Protein AF-A0A2E7VZE0-F1 (afdb_monomer_lite)

Radius of gyration: 22.57 Å; chains: 1; bounding box: 63×41×53 Å

Structure (mmCIF, N/CA/C/O backbone):
data_AF-A0A2E7VZE0-F1
#
_entry.id   AF-A0A2E7VZE0-F1
#
loop_
_atom_site.group_PDB
_atom_site.id
_atom_site.type_symbol
_atom_site.label_atom_id
_atom_site.label_alt_id
_atom_site.label_comp_id
_atom_site.label_asym_id
_atom_site.label_entity_id
_atom_site.label_seq_id
_atom_site.pdbx_PDB_ins_code
_atom_site.Cartn_x
_atom_site.Cartn_y
_atom_site.Cartn_z
_atom_site.occupancy
_atom_site.B_iso_or_equiv
_atom_site.auth_seq_id
_atom_site.auth_comp_id
_atom_site.auth_asym_id
_atom_site.auth_atom_id
_atom_site.pdbx_PDB_model_num
ATOM 1 N N . MET A 1 1 ? -42.993 -28.638 -31.456 1.00 37.84 1 MET A N 1
ATOM 2 C CA . MET A 1 1 ? -41.736 -28.351 -32.176 1.00 37.84 1 MET A CA 1
ATOM 3 C C . MET A 1 1 ? -41.040 -27.217 -31.461 1.00 37.84 1 MET A C 1
ATOM 5 O O . MET A 1 1 ? -41.509 -26.087 -31.481 1.00 37.84 1 MET A O 1
ATOM 9 N N . GLU A 1 2 ? -40.003 -27.585 -30.722 1.00 37.03 2 GLU A N 1
ATOM 10 C CA . GLU A 1 2 ? -39.189 -26.719 -29.882 1.00 37.03 2 GLU A CA 1
ATOM 11 C C . GLU A 1 2 ? -38.435 -25.687 -30.718 1.00 37.03 2 GLU A C 1
ATOM 13 O O . GLU A 1 2 ? -37.742 -26.037 -31.671 1.00 37.03 2 GLU A O 1
ATOM 18 N N . LYS A 1 3 ? -38.493 -24.424 -30.297 1.00 38.03 3 LYS A N 1
ATOM 19 C CA . LYS A 1 3 ? -37.369 -23.496 -30.437 1.00 38.03 3 LYS A CA 1
ATOM 20 C C . LYS A 1 3 ? -37.245 -22.709 -29.140 1.00 38.03 3 LYS A C 1
ATOM 22 O O . LYS A 1 3 ? -37.648 -21.555 -29.043 1.00 38.03 3 LYS A O 1
ATOM 27 N N . VAL A 1 4 ? -36.701 -23.375 -28.124 1.00 39.62 4 VAL A N 1
ATOM 28 C CA . VAL A 1 4 ? -36.146 -22.710 -26.945 1.00 39.62 4 VAL A CA 1
ATOM 29 C C . VAL A 1 4 ? -34.826 -22.080 -27.384 1.00 39.62 4 VAL A C 1
ATOM 31 O O . VAL A 1 4 ? -33.798 -22.746 -27.471 1.00 39.62 4 VAL A O 1
ATOM 34 N N . ILE A 1 5 ? -34.852 -20.789 -27.703 1.00 48.25 5 ILE A N 1
ATOM 35 C CA . ILE A 1 5 ? -33.629 -19.993 -27.810 1.00 48.25 5 ILE A CA 1
ATOM 36 C C . ILE A 1 5 ? -33.262 -19.587 -26.378 1.00 48.25 5 ILE A C 1
ATOM 38 O O . ILE A 1 5 ? -33.694 -18.552 -25.878 1.00 48.25 5 ILE A O 1
ATOM 42 N N . MET A 1 6 ? -32.486 -20.435 -25.694 1.00 42.06 6 MET A N 1
ATOM 43 C CA . MET A 1 6 ? -31.769 -20.065 -24.470 1.00 42.06 6 MET A CA 1
ATOM 44 C C . MET A 1 6 ? -30.735 -18.997 -24.835 1.00 42.06 6 MET A C 1
ATOM 46 O O . MET A 1 6 ? -29.605 -19.295 -25.232 1.00 42.06 6 MET A O 1
ATOM 50 N N . GLY A 1 7 ? -31.145 -17.734 -24.731 1.00 44.50 7 GLY A N 1
ATOM 51 C CA . GLY A 1 7 ? -30.240 -16.597 -24.742 1.00 44.50 7 GLY A CA 1
ATOM 52 C C . GLY A 1 7 ? -29.211 -16.783 -23.632 1.00 44.50 7 GLY A C 1
ATOM 53 O O . GLY A 1 7 ? -29.538 -16.722 -22.451 1.00 44.50 7 GLY A O 1
ATOM 54 N N . LYS A 1 8 ? -27.960 -17.042 -24.017 1.00 53.81 8 LYS A N 1
ATOM 55 C CA . LYS A 1 8 ? -26.807 -17.068 -23.117 1.00 53.81 8 LYS A CA 1
ATOM 56 C C . LYS A 1 8 ? -26.519 -15.642 -22.648 1.00 53.81 8 LYS A C 1
ATOM 58 O O . LYS A 1 8 ? -25.587 -15.003 -23.132 1.00 53.81 8 LYS A O 1
ATOM 63 N N . THR A 1 9 ? -27.302 -15.123 -21.710 1.00 51.28 9 THR A N 1
ATOM 64 C CA . THR A 1 9 ? -26.857 -13.984 -20.915 1.00 51.28 9 THR A CA 1
ATOM 65 C C . THR A 1 9 ? -25.767 -14.510 -19.991 1.00 51.28 9 THR A C 1
ATOM 67 O O . THR A 1 9 ? -26.021 -15.182 -18.995 1.00 51.28 9 THR A O 1
ATOM 70 N N . LYS A 1 10 ? -24.502 -14.251 -20.341 1.00 56.47 10 LYS A N 1
ATOM 71 C CA . LYS A 1 10 ? -23.443 -14.246 -19.331 1.00 56.47 10 LYS A CA 1
ATOM 72 C C . LYS A 1 10 ? -23.876 -13.218 -18.288 1.00 56.47 10 LYS A C 1
ATOM 74 O O . LYS A 1 10 ? -23.724 -12.019 -18.511 1.00 56.47 10 LYS A O 1
ATOM 79 N N . LEU A 1 11 ? -24.441 -13.682 -17.177 1.00 56.06 11 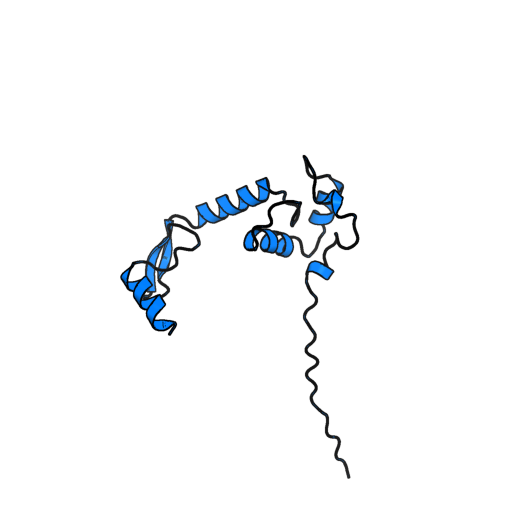LEU A N 1
ATOM 80 C CA . LEU A 1 11 ? -24.465 -12.916 -15.945 1.00 56.06 11 LEU A CA 1
ATOM 81 C C . LEU A 1 11 ? -22.990 -12.709 -15.594 1.00 56.06 11 LEU A C 1
ATOM 83 O O . LEU A 1 11 ? -22.329 -13.607 -15.079 1.00 56.06 11 LEU A O 1
ATOM 87 N N . PHE A 1 12 ? -22.431 -11.568 -15.996 1.00 62.12 12 PHE A N 1
ATOM 88 C CA . PHE A 1 12 ? -21.163 -11.102 -15.462 1.00 62.12 12 PHE A CA 1
ATOM 89 C C . PHE A 1 12 ? -21.433 -10.781 -13.999 1.00 62.12 12 PHE A C 1
ATOM 91 O O . PHE A 1 12 ? -21.807 -9.662 -13.652 1.00 62.12 12 PHE A O 1
ATOM 98 N N . GLU A 1 13 ? -21.325 -11.801 -13.156 1.00 60.59 13 GLU A N 1
ATOM 99 C CA . GLU A 1 13 ? -21.331 -11.639 -11.718 1.00 60.59 13 GLU A CA 1
ATOM 100 C C . GLU A 1 13 ? -20.139 -10.742 -11.387 1.00 60.59 13 GLU A C 1
ATOM 102 O O . GLU A 1 13 ? -18.972 -11.131 -11.472 1.00 60.59 13 GLU A O 1
ATOM 107 N N . LYS A 1 14 ? -20.436 -9.461 -11.158 1.00 68.88 14 LYS A N 1
ATOM 108 C CA . LYS A 1 14 ? -19.443 -8.465 -10.789 1.00 68.88 14 LYS A CA 1
ATOM 109 C C . LYS A 1 14 ? -18.831 -8.960 -9.489 1.00 68.88 14 LYS A C 1
ATOM 111 O O . LYS A 1 14 ? -19.527 -9.007 -8.478 1.00 68.88 14 LYS A O 1
ATOM 116 N N . THR A 1 15 ? -17.551 -9.331 -9.520 1.00 70.94 15 THR A N 1
ATOM 117 C CA . THR A 1 15 ? -16.817 -9.698 -8.306 1.00 70.94 15 THR A CA 1
ATOM 118 C C . THR A 1 15 ? -17.082 -8.621 -7.252 1.00 70.94 15 THR A C 1
ATOM 120 O O . THR A 1 15 ? -16.839 -7.443 -7.557 1.00 70.94 15 THR A O 1
ATOM 123 N N . PRO A 1 16 ? -17.612 -8.974 -6.067 1.00 75.25 16 PRO A N 1
ATOM 124 C CA . PRO A 1 16 ? -17.947 -7.996 -5.042 1.00 75.25 16 PRO A CA 1
ATOM 125 C C . PRO A 1 16 ? -16.743 -7.099 -4.759 1.00 75.25 16 PRO A C 1
ATOM 127 O O . PRO A 1 16 ? -15.612 -7.589 -4.673 1.00 75.25 16 PRO A O 1
ATOM 130 N N . ASN A 1 17 ? -16.958 -5.786 -4.641 1.00 91.38 17 ASN A N 1
ATOM 131 C CA . ASN A 1 17 ? -15.869 -4.886 -4.283 1.00 91.38 17 ASN A CA 1
ATOM 132 C C . ASN A 1 17 ? -15.371 -5.304 -2.896 1.00 91.38 17 ASN A C 1
ATOM 134 O O . ASN A 1 17 ? -16.148 -5.391 -1.953 1.00 91.38 17 ASN A O 1
ATOM 138 N N . TRP A 1 18 ? -14.079 -5.582 -2.759 1.00 95.06 18 TRP A N 1
ATOM 139 C CA . TRP A 1 18 ? -13.495 -6.031 -1.494 1.00 95.06 18 TRP A CA 1
ATOM 140 C C . TRP A 1 18 ? -13.769 -5.059 -0.336 1.00 95.06 18 TRP A C 1
ATOM 142 O O . TRP A 1 18 ? -13.878 -5.483 0.811 1.00 95.06 18 TRP A O 1
ATOM 152 N N . MET A 1 19 ? -13.928 -3.761 -0.624 1.00 95.44 19 MET A N 1
ATOM 153 C CA . MET A 1 19 ? -14.296 -2.756 0.377 1.00 95.44 19 MET A CA 1
ATOM 154 C C . MET A 1 19 ? -15.668 -3.041 1.004 1.00 95.44 19 MET A C 1
ATOM 156 O O . MET A 1 19 ? -15.897 -2.687 2.158 1.00 95.44 19 MET A O 1
ATOM 160 N N . ASP A 1 20 ? -16.561 -3.732 0.288 1.00 95.00 20 ASP A N 1
ATOM 161 C CA . ASP A 1 20 ? -17.866 -4.138 0.808 1.00 95.00 20 ASP A CA 1
ATOM 162 C C . ASP A 1 20 ? -17.773 -5.204 1.903 1.00 95.00 20 ASP A C 1
ATOM 164 O O . ASP A 1 20 ? -18.700 -5.318 2.700 1.00 95.00 20 ASP A O 1
ATOM 168 N N . GLN A 1 21 ? -16.658 -5.936 1.965 1.00 96.12 21 GLN A N 1
ATOM 169 C CA . GLN A 1 21 ? -16.372 -6.969 2.966 1.00 96.12 21 GLN A CA 1
ATOM 170 C C . GLN A 1 21 ? -15.529 -6.432 4.138 1.00 96.12 21 GLN A C 1
ATOM 172 O O . GLN A 1 21 ? -15.128 -7.188 5.022 1.00 96.12 21 GLN A O 1
ATOM 177 N N . ALA A 1 22 ? -15.214 -5.132 4.153 1.00 97.75 22 ALA A N 1
ATOM 178 C CA . ALA A 1 22 ? -14.408 -4.535 5.207 1.00 97.75 22 ALA A CA 1
ATOM 179 C C . ALA A 1 22 ? -15.173 -4.491 6.536 1.00 97.75 22 ALA A C 1
ATOM 181 O O . ALA A 1 22 ? -16.257 -3.919 6.619 1.00 97.75 22 ALA A O 1
ATOM 182 N N . ALA A 1 23 ? -14.561 -5.006 7.606 1.00 97.88 23 ALA A N 1
ATOM 183 C CA . ALA A 1 23 ? -15.150 -5.003 8.949 1.00 97.88 23 ALA A CA 1
ATOM 184 C C . ALA A 1 23 ? -15.447 -3.589 9.491 1.00 97.88 23 ALA A C 1
ATOM 186 O O . ALA A 1 23 ? -16.272 -3.433 10.384 1.00 97.88 23 ALA A O 1
ATOM 187 N N . CYS A 1 24 ? -14.783 -2.555 8.962 1.00 97.62 24 CYS A N 1
ATOM 188 C CA . CYS A 1 24 ? -15.030 -1.161 9.329 1.00 97.62 24 CYS A CA 1
ATOM 189 C C . CYS A 1 24 ? -16.202 -0.506 8.582 1.00 97.62 24 CYS A C 1
ATOM 191 O O . CYS A 1 24 ? -16.560 0.631 8.896 1.00 97.62 24 CYS A O 1
ATOM 193 N N . LYS A 1 25 ? -16.796 -1.175 7.587 1.00 96.75 25 LYS A N 1
ATOM 194 C CA . LYS A 1 25 ? -17.909 -0.625 6.810 1.00 96.75 25 LYS A CA 1
ATOM 195 C C . LYS A 1 25 ? -19.089 -0.299 7.735 1.00 96.75 25 LYS A C 1
ATOM 197 O O . LYS A 1 25 ? -19.516 -1.135 8.521 1.00 96.75 25 LYS A O 1
ATOM 202 N N . GLY A 1 26 ? -19.606 0.927 7.635 1.00 95.25 26 GLY A N 1
ATOM 203 C CA . GLY A 1 26 ? -20.701 1.424 8.479 1.00 95.25 26 GLY A CA 1
ATOM 204 C C . GLY A 1 26 ? -20.276 1.971 9.848 1.00 95.25 26 GLY A C 1
ATOM 205 O O . GLY A 1 26 ? -21.123 2.468 10.585 1.00 95.25 26 GLY A O 1
ATOM 206 N N . MET A 1 27 ? -18.987 1.926 10.200 1.00 96.56 27 MET A N 1
ATOM 207 C CA . MET A 1 27 ? -18.471 2.591 11.401 1.00 96.56 27 MET A CA 1
ATOM 208 C C . MET A 1 27 ? -18.262 4.093 11.170 1.00 96.56 27 MET A C 1
ATOM 210 O O . MET A 1 27 ? -18.110 4.538 10.034 1.00 96.56 27 MET A O 1
ATOM 214 N N . ASN A 1 28 ? -18.190 4.868 12.259 1.00 96.00 28 ASN A N 1
ATOM 215 C CA . ASN A 1 28 ? -17.856 6.292 12.196 1.00 96.00 28 ASN A CA 1
ATOM 216 C C . ASN A 1 28 ? -16.469 6.502 11.535 1.00 96.00 28 ASN A C 1
ATOM 218 O O . ASN A 1 28 ? -15.470 6.052 12.110 1.00 96.00 28 ASN A O 1
ATOM 222 N N . PRO A 1 29 ? -16.384 7.197 10.380 1.00 94.94 29 PRO A N 1
ATOM 223 C CA . PRO A 1 29 ? -15.126 7.433 9.673 1.00 94.94 29 PRO A CA 1
ATOM 224 C C . PRO A 1 29 ? -14.066 8.146 10.516 1.00 94.94 29 PRO A C 1
ATOM 226 O O . PRO A 1 29 ? -12.890 7.812 10.401 1.00 94.94 29 PRO A O 1
ATOM 229 N N . GLU A 1 30 ? -14.465 9.051 11.415 1.00 95.56 30 GLU A N 1
ATOM 230 C CA . GLU A 1 30 ? -13.547 9.844 12.251 1.00 95.56 30 GLU A CA 1
ATOM 231 C C . GLU A 1 30 ? -12.626 8.973 13.118 1.00 95.56 30 GLU A C 1
ATOM 233 O O . GLU A 1 30 ? -11.484 9.339 13.394 1.00 95.56 30 GLU A O 1
ATOM 238 N N . LEU A 1 31 ? -13.070 7.766 13.494 1.00 95.25 31 LEU A N 1
ATOM 239 C CA . LEU A 1 31 ? -12.242 6.817 14.248 1.00 95.25 31 LEU A CA 1
ATOM 240 C C . LEU A 1 31 ? -10.976 6.412 13.481 1.00 95.25 31 LEU A C 1
ATOM 242 O O . LEU A 1 31 ? -9.958 6.094 14.094 1.00 95.25 31 LEU A O 1
ATOM 246 N N . PHE A 1 32 ? -11.033 6.424 12.149 1.00 96.88 32 PHE A N 1
ATOM 247 C CA . PHE A 1 32 ? -9.946 6.005 11.270 1.00 96.88 32 PHE A CA 1
ATOM 248 C C . PHE A 1 32 ? -9.021 7.158 10.871 1.00 96.88 32 PHE A C 1
ATOM 250 O O . PHE A 1 32 ? -8.039 6.893 10.186 1.00 96.88 32 PHE A O 1
ATOM 257 N N . PHE A 1 33 ? -9.256 8.388 11.343 1.00 96.25 33 PHE A N 1
ATOM 258 C CA . PHE A 1 33 ? -8.387 9.556 11.132 1.00 96.25 33 PHE A CA 1
ATOM 259 C C . PHE A 1 33 ? -7.883 10.137 12.469 1.00 96.25 33 PHE A C 1
ATOM 261 O O . PHE A 1 33 ? -8.173 11.283 12.816 1.00 96.25 33 PHE A O 1
ATOM 268 N N . PRO A 1 34 ? -7.129 9.359 13.273 1.00 93.31 34 PRO A N 1
ATOM 269 C CA . PRO A 1 34 ? -6.674 9.820 14.576 1.00 93.31 34 PRO A CA 1
ATOM 270 C C . PRO A 1 34 ? -5.602 10.910 14.449 1.00 93.31 34 PRO A C 1
ATOM 272 O O . PRO A 1 34 ? -4.659 10.787 13.672 1.00 93.31 34 PRO A O 1
ATOM 275 N N . LYS A 1 35 ? -5.675 11.930 15.312 1.00 91.25 35 LYS A N 1
ATOM 276 C CA . LYS A 1 35 ? -4.630 12.968 15.449 1.00 91.25 35 LYS A CA 1
ATOM 277 C C . LYS A 1 35 ? -3.372 12.489 16.191 1.00 91.25 35 LYS A C 1
ATOM 279 O O . LYS A 1 35 ? -2.407 13.235 16.313 1.00 91.25 35 LYS A O 1
ATOM 284 N N . GLY A 1 36 ? -3.392 11.268 16.720 1.00 89.94 36 GLY A N 1
ATOM 285 C CA . GLY A 1 36 ? -2.318 10.690 17.521 1.00 89.94 36 GLY A CA 1
ATOM 286 C C . GLY A 1 36 ? -2.267 9.174 17.368 1.00 89.94 36 GLY A C 1
ATOM 287 O O . GLY A 1 36 ? -2.390 8.641 16.266 1.00 89.94 36 GLY A O 1
ATOM 288 N N . ALA A 1 37 ? -2.084 8.461 18.478 1.00 93.25 37 ALA A N 1
ATOM 289 C CA . ALA A 1 37 ? -2.041 7.005 18.452 1.00 93.25 37 ALA A CA 1
ATOM 290 C C . ALA A 1 37 ? -3.362 6.401 17.942 1.00 93.25 37 ALA A C 1
ATOM 292 O O . ALA A 1 37 ? -4.452 6.896 18.231 1.00 93.25 37 ALA A O 1
ATOM 293 N N . ILE A 1 38 ? -3.253 5.289 17.210 1.00 96.12 38 ILE A N 1
ATOM 294 C CA . ILE A 1 38 ? -4.410 4.543 16.707 1.00 96.12 38 ILE A CA 1
ATOM 295 C C . ILE A 1 38 ? -5.209 3.988 17.902 1.00 96.12 38 ILE A C 1
ATOM 297 O O . ILE A 1 38 ? -4.624 3.242 18.700 1.00 96.12 38 ILE A O 1
ATOM 301 N N . PRO A 1 39 ? -6.520 4.282 18.015 1.00 95.56 39 PRO A N 1
ATOM 302 C CA . PRO A 1 39 ? -7.367 3.748 19.078 1.00 95.56 39 PRO A CA 1
ATOM 303 C C . PRO A 1 39 ? -7.390 2.215 19.078 1.00 95.56 39 PRO A C 1
ATOM 305 O O . 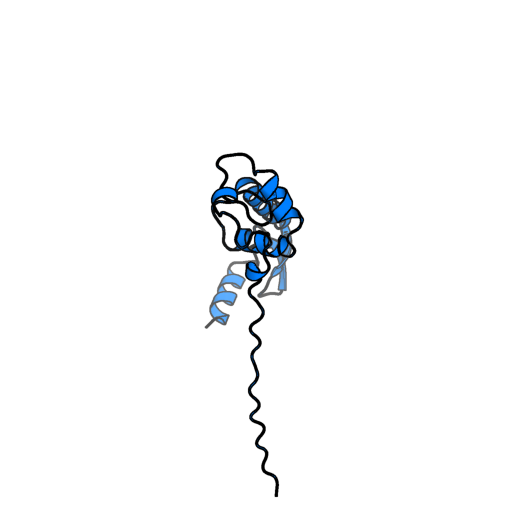PRO A 1 39 ? -7.410 1.589 18.016 1.00 95.56 39 PRO A O 1
ATOM 308 N N . ASN A 1 40 ? -7.460 1.593 20.259 1.00 96.00 40 ASN A N 1
ATOM 309 C CA . ASN A 1 40 ? -7.502 0.127 20.375 1.00 96.00 40 ASN A CA 1
ATOM 310 C C . ASN A 1 40 ? -8.668 -0.484 19.591 1.00 96.00 40 ASN A C 1
ATOM 312 O O . ASN A 1 40 ? -8.476 -1.474 18.889 1.00 96.00 40 ASN A O 1
ATOM 316 N N . LYS A 1 41 ? -9.829 0.184 19.585 1.00 96.25 41 LYS A N 1
ATOM 317 C CA . LYS A 1 41 ? -10.994 -0.252 18.810 1.00 96.25 41 LYS A CA 1
ATOM 318 C C . LYS A 1 41 ? -10.699 -0.397 17.313 1.00 96.25 41 LYS A C 1
ATOM 320 O O . LYS A 1 41 ? -11.165 -1.339 16.683 1.00 96.25 41 LYS A O 1
ATOM 325 N N . VAL A 1 42 ? -9.903 0.509 16.744 1.00 97.62 42 VAL A N 1
ATOM 326 C CA . VAL A 1 42 ? -9.498 0.441 15.331 1.00 97.62 42 VAL A CA 1
ATOM 327 C C . VAL A 1 42 ? -8.529 -0.716 15.106 1.00 97.62 42 VAL A C 1
ATOM 329 O O . VAL A 1 42 ? -8.669 -1.446 14.128 1.00 97.62 42 VAL A O 1
ATOM 332 N N . LYS A 1 43 ? -7.572 -0.925 16.021 1.00 96.44 43 LYS A N 1
ATOM 333 C CA . LYS A 1 43 ? -6.630 -2.052 15.938 1.00 96.44 43 LYS A CA 1
ATOM 334 C C . LYS A 1 43 ? -7.353 -3.396 15.966 1.00 96.44 43 LYS A C 1
ATOM 336 O O . LYS A 1 43 ? -7.020 -4.259 15.162 1.00 96.44 43 LYS A O 1
ATOM 341 N N . GLU A 1 44 ? -8.344 -3.554 16.840 1.00 97.50 44 GLU A N 1
ATOM 342 C CA . GLU A 1 44 ? -9.181 -4.757 16.931 1.00 97.50 44 GLU A CA 1
ATOM 343 C C . GLU A 1 44 ? -9.942 -5.008 15.627 1.00 97.50 44 GLU A C 1
ATOM 345 O O . GLU A 1 44 ? -9.823 -6.085 15.047 1.00 97.50 44 GLU A O 1
ATOM 350 N N . VAL A 1 45 ? -10.655 -3.992 15.122 1.00 98.12 45 VAL A N 1
ATOM 351 C CA . VAL A 1 45 ? -11.420 -4.084 13.867 1.00 98.12 45 VAL A CA 1
ATOM 352 C C . VAL A 1 45 ? -10.512 -4.436 12.695 1.00 98.12 45 VAL A C 1
ATOM 354 O O . VAL A 1 45 ? -10.814 -5.338 11.918 1.00 98.12 45 VAL A O 1
ATOM 357 N N . CYS A 1 46 ? -9.374 -3.756 12.553 1.00 98.00 46 CYS A N 1
ATOM 358 C CA . CYS A 1 46 ? -8.425 -4.071 11.492 1.00 98.00 46 CYS A CA 1
ATOM 359 C C . CYS A 1 46 ? -7.747 -5.432 11.697 1.00 98.00 46 CYS A C 1
ATOM 361 O O . CYS A 1 46 ? -7.353 -6.052 10.714 1.00 98.00 46 CYS A O 1
ATOM 363 N N . GLY A 1 47 ? -7.587 -5.886 12.940 1.00 97.31 47 GLY A N 1
ATOM 364 C CA . GLY A 1 47 ? -6.968 -7.160 13.296 1.00 97.31 47 GLY A CA 1
ATOM 365 C C . GLY A 1 47 ? -7.791 -8.374 12.872 1.00 97.31 47 GLY A C 1
ATOM 366 O O . GLY A 1 47 ? -7.207 -9.354 12.422 1.00 97.31 47 GLY A O 1
ATOM 367 N N . SER A 1 48 ? -9.121 -8.286 12.951 1.00 96.81 48 SER A N 1
ATOM 368 C CA . SER A 1 48 ? -10.050 -9.349 12.538 1.00 96.81 48 SER A CA 1
ATOM 369 C C . SER A 1 48 ? -10.579 -9.202 11.105 1.00 96.81 48 SER A C 1
ATOM 371 O O . SER A 1 48 ? -11.274 -10.085 10.607 1.00 96.81 48 SER A O 1
ATOM 373 N N . CYS A 1 49 ? -10.261 -8.101 10.418 1.00 98.31 49 CYS A N 1
ATOM 374 C CA . CYS A 1 49 ? -10.778 -7.811 9.083 1.00 98.31 49 CYS A CA 1
ATOM 375 C C . CYS A 1 49 ? -10.184 -8.745 8.011 1.00 98.31 49 CYS A C 1
ATOM 377 O O . CYS A 1 49 ? -8.978 -8.723 7.754 1.00 98.31 49 CYS A O 1
ATOM 379 N N . CYS A 1 50 ? -11.038 -9.497 7.308 1.00 97.62 50 CYS A N 1
ATOM 380 C CA . CYS A 1 50 ? -10.628 -10.436 6.254 1.00 97.62 50 CYS A CA 1
ATOM 381 C C . CYS A 1 50 ? -9.913 -9.762 5.069 1.00 97.62 50 CYS A C 1
ATOM 383 O O . CYS A 1 50 ? -9.071 -10.375 4.417 1.00 97.62 50 CYS A O 1
ATOM 385 N N . VAL A 1 51 ? -10.184 -8.477 4.821 1.00 98.12 51 VAL A N 1
ATOM 386 C CA . VAL A 1 51 ? -9.575 -7.701 3.730 1.00 98.12 51 VAL A CA 1
ATOM 387 C C . VAL A 1 51 ? -8.400 -6.824 4.181 1.00 98.12 51 VAL A C 1
ATOM 389 O O . VAL A 1 51 ? -7.956 -5.957 3.427 1.00 98.12 51 VAL A O 1
ATOM 392 N N . LYS A 1 52 ? -7.849 -7.035 5.389 1.00 97.94 52 LYS A N 1
ATOM 393 C CA . LYS A 1 52 ? -6.741 -6.232 5.951 1.00 97.94 52 LYS A CA 1
ATOM 394 C C . LYS A 1 52 ? -5.565 -6.080 4.983 1.00 97.94 52 LYS A C 1
ATOM 396 O O . LYS A 1 52 ? -5.112 -4.962 4.734 1.00 97.94 52 LYS A O 1
ATOM 401 N N . SER A 1 53 ? -5.093 -7.188 4.412 1.00 97.44 53 SER A N 1
ATOM 402 C CA . SER A 1 53 ? -3.950 -7.196 3.491 1.00 97.44 53 SER A CA 1
ATOM 403 C C . SER A 1 53 ? -4.240 -6.423 2.206 1.00 97.44 53 SER A C 1
ATOM 405 O O . SER A 1 53 ? -3.405 -5.644 1.750 1.00 97.44 53 SER A O 1
ATOM 407 N N . GLN A 1 54 ? -5.440 -6.590 1.643 1.00 97.94 54 GLN A N 1
ATOM 408 C CA . GLN A 1 54 ? -5.858 -5.880 0.436 1.00 97.94 54 GLN A CA 1
ATOM 409 C C . GLN A 1 54 ? -6.024 -4.377 0.695 1.00 97.94 54 GLN A C 1
ATOM 411 O O . GLN A 1 54 ? -5.586 -3.567 -0.120 1.00 97.94 54 GLN A O 1
ATOM 416 N N . CYS A 1 55 ? -6.567 -4.007 1.859 1.00 98.25 55 CYS A N 1
ATOM 417 C CA . CYS A 1 55 ? -6.692 -2.627 2.323 1.00 98.25 55 CYS A CA 1
ATOM 418 C C . CYS A 1 55 ? -5.326 -1.946 2.480 1.00 98.25 55 CYS A C 1
ATOM 420 O O . CYS A 1 55 ? -5.110 -0.849 1.955 1.00 98.25 55 CYS A O 1
ATOM 422 N N . LEU A 1 56 ? -4.370 -2.614 3.136 1.00 98.00 56 LEU A N 1
ATOM 423 C CA . LEU A 1 56 ? -3.008 -2.103 3.258 1.00 98.00 56 LEU A CA 1
ATOM 424 C C . LEU A 1 56 ? -2.367 -1.940 1.876 1.00 98.00 56 LEU A C 1
ATOM 426 O O . LEU A 1 56 ? -1.836 -0.875 1.571 1.00 98.00 56 LEU A O 1
ATOM 430 N N . GLU A 1 57 ? -2.455 -2.949 1.012 1.00 97.12 57 GLU A N 1
ATOM 431 C CA . GLU A 1 57 ? -1.852 -2.887 -0.319 1.00 97.12 57 GLU A CA 1
ATOM 432 C C . GLU A 1 57 ? -2.460 -1.778 -1.189 1.00 97.12 57 GLU A C 1
ATOM 434 O O . GLU A 1 57 ? -1.725 -1.080 -1.888 1.00 97.12 57 GLU A O 1
ATOM 439 N N . HIS A 1 58 ? -3.775 -1.562 -1.103 1.00 96.69 58 HIS A N 1
ATOM 440 C CA . HIS A 1 58 ? -4.455 -0.441 -1.747 1.00 96.69 58 HIS A CA 1
ATOM 441 C C . HIS A 1 58 ? -3.843 0.895 -1.312 1.00 96.69 58 HIS A C 1
ATOM 443 O O . HIS A 1 58 ? -3.404 1.678 -2.153 1.00 96.69 58 HIS A O 1
ATOM 449 N N . SER A 1 59 ? -3.713 1.115 -0.000 1.00 97.69 59 SER A N 1
ATOM 450 C CA . SER A 1 59 ? -3.145 2.357 0.535 1.00 97.69 59 SER A CA 1
ATOM 451 C C . SER A 1 59 ? -1.685 2.586 0.124 1.00 97.69 59 SER A C 1
ATOM 453 O O . SER A 1 59 ? -1.256 3.715 -0.135 1.00 97.69 59 SER A O 1
ATOM 455 N N . LEU A 1 60 ? -0.904 1.506 0.018 1.00 95.62 60 LEU A N 1
ATOM 456 C CA . LEU A 1 60 ? 0.484 1.575 -0.415 1.00 95.62 60 LEU A CA 1
ATOM 457 C C . LEU A 1 60 ? 0.576 1.938 -1.900 1.00 95.62 60 LEU A C 1
ATOM 459 O O . LEU A 1 60 ? 1.365 2.822 -2.236 1.00 95.62 60 LEU A O 1
ATOM 463 N N . LYS A 1 61 ? -0.241 1.311 -2.756 1.00 94.25 61 LYS A N 1
ATOM 464 C CA . LYS A 1 61 ? -0.271 1.553 -4.207 1.00 94.25 61 LYS A CA 1
ATOM 465 C C . LYS A 1 61 ? -0.782 2.946 -4.565 1.00 94.25 61 LYS A C 1
ATOM 467 O O . LYS A 1 61 ? -0.165 3.612 -5.389 1.00 94.25 61 LYS A O 1
ATOM 472 N N . ASN A 1 62 ? -1.857 3.392 -3.918 1.00 95.00 62 ASN A N 1
ATOM 473 C CA . ASN A 1 62 ? -2.517 4.663 -4.228 1.00 95.00 62 ASN A CA 1
ATOM 474 C C . ASN A 1 62 ? -1.934 5.861 -3.471 1.00 95.00 62 ASN A C 1
ATOM 476 O O . ASN A 1 62 ? -2.360 6.987 -3.683 1.00 95.00 62 ASN A O 1
ATOM 480 N N . ASN A 1 63 ? -0.922 5.639 -2.625 1.00 92.50 63 ASN A N 1
ATOM 481 C CA . ASN A 1 63 ? -0.309 6.686 -1.805 1.00 92.50 63 ASN A CA 1
ATOM 482 C C . ASN A 1 63 ? -1.312 7.417 -0.899 1.00 92.50 63 ASN A C 1
ATOM 484 O O . ASN A 1 63 ? -1.193 8.624 -0.709 1.00 92.50 63 ASN A O 1
ATOM 488 N N . GLU A 1 64 ? -2.238 6.670 -0.291 1.00 95.69 64 GLU A N 1
ATOM 489 C CA . GLU A 1 64 ? -3.225 7.227 0.640 1.0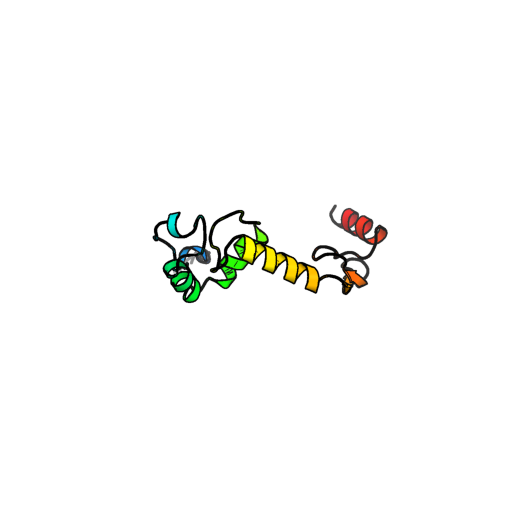0 95.69 64 GLU A CA 1
ATOM 490 C C . GLU A 1 64 ? -2.537 8.020 1.755 1.00 95.69 64 GLU A C 1
ATOM 492 O O . GLU A 1 64 ? -1.696 7.493 2.504 1.00 95.69 64 GLU A O 1
ATOM 497 N N . ILE A 1 65 ? -2.881 9.308 1.822 1.00 91.06 65 ILE A N 1
ATOM 498 C CA . ILE A 1 65 ? -2.099 10.332 2.524 1.00 91.06 65 ILE A CA 1
ATOM 499 C C . ILE A 1 65 ? -2.290 10.245 4.037 1.00 91.06 65 ILE A C 1
ATOM 501 O O . ILE A 1 65 ? -1.331 10.468 4.783 1.00 91.06 65 ILE A O 1
ATOM 505 N N . ASP A 1 66 ? -3.500 9.917 4.481 1.00 92.38 66 ASP A N 1
ATOM 506 C CA . ASP A 1 66 ? -3.886 9.953 5.887 1.00 92.38 66 ASP A CA 1
ATOM 507 C C . ASP A 1 66 ? -4.719 8.730 6.295 1.00 92.38 66 ASP A C 1
ATOM 509 O O . ASP A 1 66 ? -4.918 7.798 5.509 1.00 92.38 66 ASP A O 1
ATOM 513 N N . GLY A 1 67 ? -5.130 8.705 7.557 1.00 95.69 67 GLY A N 1
ATOM 514 C CA . GLY A 1 67 ? -5.982 7.690 8.145 1.00 95.69 67 GLY A CA 1
ATOM 515 C C . GLY A 1 67 ? -5.296 6.345 8.378 1.00 95.69 67 GLY A C 1
ATOM 516 O O . GLY A 1 67 ? -4.109 6.145 8.089 1.00 95.69 67 GLY A O 1
ATOM 517 N N . VAL A 1 68 ? -6.057 5.402 8.925 1.00 97.94 68 VAL A N 1
ATOM 518 C CA . VAL A 1 68 ? -5.625 4.038 9.235 1.00 97.94 68 VAL A CA 1
ATOM 519 C C . VAL A 1 68 ? -6.094 3.093 8.138 1.00 97.94 68 VAL A C 1
ATOM 521 O O . VAL A 1 68 ? -7.288 2.932 7.909 1.00 97.94 68 VAL A O 1
ATOM 524 N N . TRP A 1 69 ? -5.142 2.420 7.496 1.00 98.00 69 TRP A N 1
ATOM 525 C CA . TRP A 1 69 ? -5.398 1.492 6.396 1.00 98.00 69 TRP A CA 1
ATOM 526 C C . TRP A 1 69 ? -4.762 0.144 6.703 1.00 98.00 69 TRP A C 1
ATOM 528 O O . TRP A 1 69 ? -3.571 0.071 7.002 1.00 98.00 69 TRP A O 1
ATOM 538 N N . GLY A 1 70 ? -5.555 -0.928 6.674 1.00 97.44 70 GLY A N 1
ATOM 539 C CA . GLY A 1 70 ? -5.092 -2.271 7.041 1.00 97.44 70 GLY A CA 1
ATOM 540 C C . GLY A 1 70 ? -4.504 -2.357 8.456 1.00 97.44 70 GLY A C 1
ATOM 541 O O . GLY A 1 70 ? -3.648 -3.198 8.714 1.00 97.44 70 GLY A O 1
ATOM 542 N N . GLY A 1 71 ? -4.941 -1.481 9.367 1.00 97.25 71 GLY A N 1
ATOM 543 C CA . GLY A 1 71 ? -4.414 -1.360 10.731 1.00 97.25 71 GLY A CA 1
ATOM 544 C C . GLY A 1 71 ? -3.164 -0.488 10.866 1.00 97.25 71 GLY A C 1
ATOM 545 O O . GLY A 1 71 ? -2.696 -0.285 11.981 1.00 97.25 71 GLY A O 1
A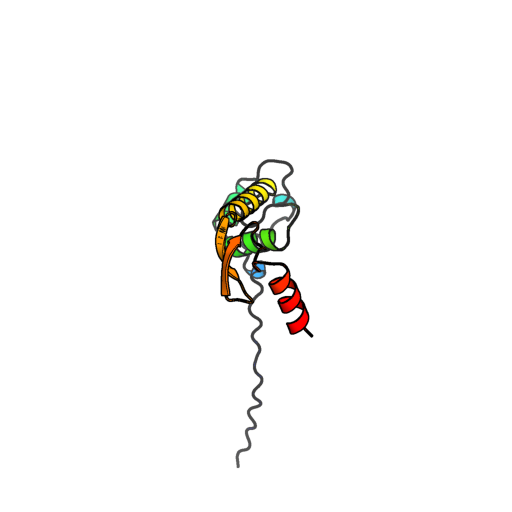TOM 546 N N . GLU A 1 72 ? -2.649 0.062 9.765 1.00 97.56 72 GLU A N 1
ATOM 547 C CA . GLU A 1 72 ? -1.425 0.858 9.746 1.00 97.56 72 GLU A CA 1
ATOM 548 C C . GLU A 1 72 ? -1.724 2.345 9.553 1.00 97.56 72 GLU A C 1
ATOM 550 O O . GLU A 1 72 ? -2.420 2.745 8.615 1.00 97.56 72 GLU A O 1
ATOM 555 N N . GLY A 1 73 ? -1.139 3.181 10.411 1.00 96.62 73 GLY A N 1
ATOM 556 C CA . GLY A 1 73 ? -1.153 4.636 10.260 1.00 96.62 73 GLY A CA 1
ATOM 557 C C . GLY A 1 73 ? -0.149 5.122 9.210 1.00 96.62 73 GLY A C 1
ATOM 558 O O . GLY A 1 73 ? 0.695 4.364 8.725 1.00 96.62 73 GLY A O 1
ATOM 559 N N . LYS A 1 74 ? -0.204 6.414 8.880 1.00 94.94 74 LYS A N 1
ATOM 560 C CA . LYS A 1 74 ? 0.630 7.053 7.846 1.00 94.94 74 LYS A CA 1
ATOM 561 C C . LYS A 1 74 ? 2.122 6.724 7.961 1.00 94.94 74 LYS A C 1
ATOM 563 O O . LYS A 1 74 ? 2.739 6.291 6.986 1.00 94.94 74 LYS A O 1
ATOM 568 N N . ASP A 1 75 ? 2.713 6.904 9.139 1.00 93.50 75 ASP A N 1
ATOM 569 C CA . ASP A 1 75 ? 4.160 6.738 9.310 1.00 93.50 75 ASP A CA 1
ATOM 570 C C . ASP A 1 75 ? 4.598 5.270 9.307 1.00 93.50 75 ASP A C 1
ATOM 572 O O . ASP A 1 75 ? 5.648 4.938 8.748 1.00 93.50 75 ASP A O 1
ATOM 576 N N . ALA A 1 76 ? 3.759 4.365 9.816 1.00 95.75 76 ALA A N 1
ATOM 577 C CA . ALA A 1 76 ? 3.992 2.931 9.694 1.00 95.75 76 ALA A CA 1
ATOM 578 C C . ALA A 1 76 ? 3.955 2.490 8.220 1.00 95.75 76 ALA A C 1
ATOM 580 O O . ALA A 1 76 ? 4.870 1.806 7.753 1.00 95.75 76 ALA A O 1
ATOM 581 N N . ARG A 1 77 ? 2.992 2.989 7.430 1.00 96.56 77 ARG A N 1
ATOM 582 C CA . ARG A 1 77 ? 2.947 2.754 5.976 1.00 96.56 77 ARG A CA 1
ATOM 583 C C . ARG A 1 77 ? 4.176 3.301 5.252 1.00 96.56 77 ARG A C 1
ATOM 585 O O . ARG A 1 77 ? 4.729 2.611 4.393 1.00 96.56 77 ARG A O 1
ATOM 592 N N . LYS A 1 78 ? 4.661 4.499 5.605 1.00 94.62 78 LYS A N 1
ATOM 593 C CA . LYS A 1 78 ? 5.929 5.036 5.068 1.00 94.62 78 LYS A CA 1
ATOM 594 C C . LYS A 1 78 ? 7.109 4.115 5.385 1.00 94.62 78 LYS A C 1
ATOM 596 O O . LYS A 1 78 ? 7.926 3.845 4.503 1.00 94.62 78 LYS A O 1
ATOM 601 N N . LYS A 1 79 ? 7.186 3.588 6.613 1.00 95.81 79 LYS A N 1
ATOM 602 C CA . LYS A 1 79 ? 8.220 2.621 7.010 1.00 95.81 79 LYS A CA 1
ATOM 603 C C . LYS A 1 79 ? 8.139 1.344 6.170 1.00 95.81 79 LYS A C 1
ATOM 605 O O . LYS A 1 79 ? 9.172 0.903 5.675 1.00 95.81 79 LYS A O 1
ATOM 610 N N . ILE A 1 80 ? 6.939 0.805 5.940 1.00 95.50 80 ILE A N 1
ATOM 611 C CA . ILE A 1 80 ? 6.720 -0.366 5.074 1.00 95.50 80 ILE A CA 1
ATOM 612 C C . ILE A 1 80 ? 7.213 -0.091 3.647 1.00 95.50 80 ILE A C 1
ATOM 614 O O . ILE A 1 80 ? 7.961 -0.901 3.100 1.00 95.50 80 ILE A O 1
ATOM 618 N N . LYS A 1 81 ? 6.866 1.063 3.053 1.00 92.75 81 LYS A N 1
ATOM 619 C CA . LYS A 1 81 ? 7.357 1.452 1.715 1.00 92.75 81 LYS A CA 1
ATOM 620 C C . LYS A 1 81 ? 8.878 1.504 1.659 1.00 92.75 81 LYS A C 1
ATOM 622 O O . LYS A 1 81 ? 9.465 0.942 0.739 1.00 92.75 81 LYS A O 1
ATOM 627 N N . ARG A 1 82 ? 9.514 2.131 2.652 1.00 92.25 82 ARG A N 1
ATOM 628 C CA . ARG A 1 82 ? 10.977 2.227 2.736 1.00 92.25 82 ARG A CA 1
ATOM 629 C C . ARG A 1 82 ? 11.630 0.853 2.848 1.00 92.25 82 ARG A C 1
ATOM 631 O O . ARG A 1 82 ? 12.596 0.584 2.150 1.00 92.25 82 ARG A O 1
ATOM 638 N N . ILE A 1 83 ? 11.086 -0.027 3.686 1.00 92.69 83 ILE A N 1
ATOM 639 C CA . ILE A 1 83 ? 11.591 -1.396 3.831 1.00 92.69 83 ILE A CA 1
ATOM 640 C C . ILE A 1 83 ? 11.476 -2.146 2.499 1.00 92.69 83 ILE A C 1
ATOM 642 O O . ILE A 1 83 ? 12.466 -2.701 2.032 1.00 92.69 83 ILE A O 1
ATOM 646 N N . ARG A 1 84 ? 10.306 -2.104 1.843 1.00 90.81 84 ARG A N 1
ATOM 647 C CA . ARG A 1 84 ? 10.113 -2.712 0.515 1.00 90.81 84 ARG A CA 1
ATOM 648 C C . ARG A 1 84 ? 11.098 -2.149 -0.517 1.00 90.81 84 ARG A C 1
ATOM 650 O O . ARG A 1 84 ? 11.641 -2.913 -1.304 1.00 90.81 84 ARG A O 1
ATOM 657 N N . TRP A 1 85 ? 11.358 -0.841 -0.493 1.00 89.31 85 TRP A N 1
ATOM 658 C CA . TRP A 1 85 ? 12.334 -0.196 -1.374 1.00 89.31 85 TRP A CA 1
ATOM 659 C C . TRP A 1 85 ? 13.754 -0.722 -1.132 1.00 89.31 85 TRP A C 1
ATOM 661 O O . TRP A 1 85 ? 14.405 -1.151 -2.083 1.00 89.31 85 TRP A O 1
ATOM 671 N N . ASN A 1 86 ? 14.185 -0.796 0.131 1.00 90.56 86 ASN A N 1
ATOM 672 C CA . ASN A 1 86 ? 15.499 -1.321 0.511 1.00 90.56 86 ASN A CA 1
ATOM 673 C C . ASN A 1 86 ? 15.697 -2.767 0.047 1.00 90.56 86 ASN A C 1
ATOM 675 O O . ASN A 1 86 ? 16.747 -3.087 -0.495 1.00 90.56 86 ASN A O 1
ATOM 679 N N . PHE A 1 87 ? 14.683 -3.626 0.196 1.00 87.62 87 PHE A N 1
ATOM 680 C CA . PHE A 1 87 ? 14.768 -5.010 -0.276 1.00 87.62 87 PHE A CA 1
ATOM 681 C C . PHE A 1 87 ? 14.937 -5.113 -1.789 1.00 87.62 87 PHE A C 1
ATOM 683 O O . PHE A 1 87 ? 15.565 -6.052 -2.259 1.00 87.62 87 PHE A O 1
ATOM 690 N N . THR A 1 88 ? 14.398 -4.158 -2.551 1.00 87.75 88 THR A N 1
ATOM 691 C CA . THR A 1 88 ? 14.590 -4.131 -4.003 1.00 87.75 88 THR A CA 1
ATOM 692 C C . THR A 1 88 ? 15.901 -3.503 -4.434 1.00 87.75 88 THR A C 1
ATOM 694 O O . THR A 1 88 ? 16.211 -3.586 -5.612 1.00 87.75 88 THR A O 1
ATOM 697 N N . TYR A 1 89 ? 16.656 -2.838 -3.562 1.00 92.12 89 TYR A N 1
ATOM 698 C CA . TYR A 1 89 ? 17.904 -2.187 -3.947 1.00 92.12 89 TYR A CA 1
ATOM 699 C C . TYR A 1 89 ? 19.031 -3.221 -4.084 1.00 92.12 89 TYR A C 1
ATOM 701 O O . TYR A 1 89 ? 19.204 -4.078 -3.224 1.00 92.12 89 TYR A O 1
ATOM 709 N N . GLY A 1 90 ? 19.798 -3.158 -5.172 1.00 92.81 90 GLY A N 1
ATOM 710 C CA . GLY A 1 90 ? 20.940 -4.041 -5.420 1.00 92.81 90 GLY A CA 1
ATOM 711 C C . GLY A 1 90 ? 20.593 -5.479 -5.821 1.00 92.81 90 GLY A C 1
ATOM 712 O O . GLY A 1 90 ? 21.510 -6.263 -6.061 1.00 92.81 90 GLY A O 1
ATOM 713 N N . GLN A 1 91 ? 19.309 -5.834 -5.934 1.00 94.06 91 GLN A N 1
ATOM 714 C CA . GLN A 1 91 ? 18.886 -7.153 -6.411 1.00 94.06 91 GLN A CA 1
ATOM 715 C C . GLN A 1 91 ? 19.280 -7.360 -7.875 1.00 94.06 91 GLN A C 1
ATOM 717 O O . GLN A 1 91 ? 19.163 -6.454 -8.700 1.00 94.06 91 GLN A O 1
ATOM 722 N N . ILE A 1 92 ? 19.713 -8.576 -8.203 1.00 96.44 92 ILE A N 1
ATOM 723 C CA . ILE A 1 92 ? 19.974 -8.983 -9.583 1.00 96.44 92 ILE A CA 1
ATOM 724 C C . ILE A 1 92 ? 18.658 -9.477 -10.188 1.00 96.44 92 ILE A C 1
ATOM 726 O O . ILE A 1 92 ? 18.076 -10.444 -9.702 1.00 96.44 92 ILE A O 1
ATOM 730 N N . ILE A 1 93 ? 18.175 -8.797 -11.230 1.00 95.25 93 ILE A N 1
ATOM 731 C CA . ILE A 1 93 ? 16.982 -9.198 -11.992 1.00 95.25 93 ILE A CA 1
ATOM 732 C C . ILE A 1 93 ? 17.287 -9.214 -13.492 1.00 95.25 93 ILE A C 1
ATOM 734 O O . ILE A 1 93 ? 18.243 -8.582 -13.937 1.00 95.25 93 ILE A O 1
ATOM 738 N N . LYS A 1 94 ? 16.425 -9.858 -14.287 1.00 97.62 94 LYS A N 1
ATOM 739 C CA . LYS A 1 94 ? 16.508 -9.830 -15.754 1.00 97.62 94 LYS A CA 1
ATOM 740 C C . LYS A 1 94 ? 15.897 -8.568 -16.353 1.00 97.62 94 LYS A C 1
ATOM 742 O O . LYS A 1 94 ? 14.809 -8.134 -15.963 1.00 97.62 94 LYS A O 1
ATOM 747 N N . CYS A 1 95 ? 16.580 -7.984 -17.335 1.00 96.50 95 CYS A N 1
ATOM 748 C CA . CYS A 1 95 ? 16.050 -6.884 -18.129 1.00 96.50 95 CYS A CA 1
ATOM 749 C C . CYS A 1 95 ? 14.834 -7.341 -18.938 1.00 96.50 95 CYS A C 1
ATOM 751 O O . CYS A 1 95 ? 14.899 -8.331 -19.654 1.00 96.50 95 CYS A O 1
ATOM 753 N N . ARG A 1 96 ? 13.747 -6.563 -18.920 1.00 94.94 96 ARG A N 1
ATOM 754 C CA . ARG A 1 96 ? 12.531 -6.860 -19.706 1.00 94.94 96 ARG A CA 1
ATOM 755 C C . ARG A 1 96 ? 12.692 -6.745 -21.230 1.00 94.94 96 ARG A C 1
ATOM 757 O O . ARG A 1 96 ? 11.713 -6.933 -21.941 1.00 94.94 96 ARG A O 1
ATOM 764 N N . ILE A 1 97 ? 13.868 -6.350 -21.717 1.00 96.31 97 ILE A N 1
ATOM 765 C CA . ILE A 1 97 ? 14.124 -6.068 -23.136 1.00 96.31 97 ILE A CA 1
ATOM 766 C C . ILE A 1 97 ? 15.194 -6.995 -23.705 1.00 96.31 97 ILE A C 1
ATOM 768 O O . ILE A 1 97 ? 14.964 -7.586 -24.751 1.00 96.31 97 ILE A O 1
ATOM 772 N N . CYS A 1 98 ? 16.341 -7.112 -23.031 1.00 96.31 98 CYS A N 1
ATOM 773 C CA . CYS A 1 98 ? 17.470 -7.927 -23.490 1.00 96.31 98 CYS A CA 1
ATOM 774 C C . CYS A 1 98 ? 17.724 -9.176 -22.635 1.00 96.31 98 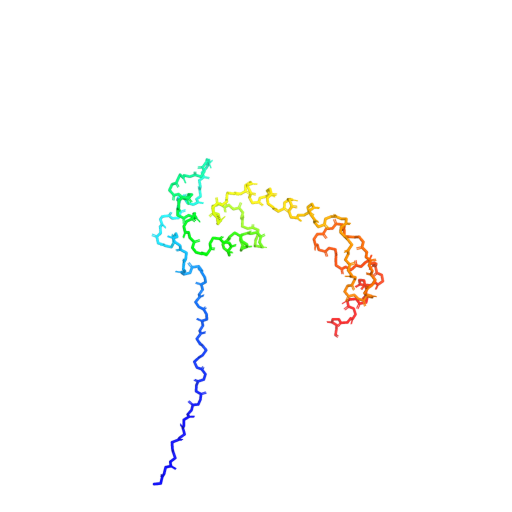CYS A C 1
ATOM 776 O O . CYS A 1 98 ? 18.693 -9.881 -22.883 1.00 96.31 98 CYS A O 1
ATOM 778 N N . GLU A 1 99 ? 16.919 -9.406 -21.590 1.00 96.62 99 GLU A N 1
ATOM 779 C CA . GLU A 1 99 ? 17.003 -10.554 -20.665 1.00 96.62 99 GLU A CA 1
ATOM 780 C C . GLU A 1 99 ? 18.308 -10.700 -19.866 1.00 96.62 99 GLU A C 1
ATOM 782 O O . GLU A 1 99 ? 18.421 -11.586 -19.014 1.00 96.62 99 GLU A O 1
ATOM 787 N N . SER A 1 100 ? 19.264 -9.790 -20.066 1.00 97.50 100 SER A N 1
ATOM 788 C CA . SER A 1 100 ? 20.500 -9.727 -19.294 1.00 97.50 100 SER A CA 1
ATOM 789 C C . SER A 1 100 ? 20.228 -9.387 -17.833 1.00 97.50 100 SER A C 1
ATOM 791 O O . SER A 1 100 ? 19.348 -8.579 -17.510 1.00 97.50 100 SER A O 1
ATOM 793 N N . ASP A 1 101 ? 21.031 -9.979 -16.961 1.00 98.25 101 ASP A N 1
ATOM 794 C CA . ASP A 1 101 ? 20.999 -9.733 -15.528 1.00 98.25 101 ASP A CA 1
ATOM 795 C C . ASP A 1 101 ? 21.584 -8.343 -15.213 1.00 98.25 101 ASP A C 1
ATOM 797 O O . ASP A 1 101 ? 22.592 -7.930 -15.787 1.00 98.25 101 ASP A O 1
ATOM 801 N N . PHE A 1 102 ? 20.956 -7.592 -14.306 1.00 97.31 102 PHE A N 1
ATOM 802 C CA . PHE A 1 102 ? 21.443 -6.282 -13.862 1.00 97.31 102 PHE A CA 1
ATOM 803 C C . PHE A 1 102 ? 21.004 -5.967 -12.428 1.00 97.31 102 PHE A C 1
ATOM 805 O O . PHE A 1 102 ? 20.010 -6.505 -11.937 1.00 97.31 102 PHE A O 1
ATOM 812 N N . LYS A 1 103 ? 21.737 -5.065 -11.760 1.00 96.94 103 LYS A N 1
ATOM 813 C CA . LYS A 1 103 ? 21.414 -4.608 -10.402 1.00 96.94 103 LYS A CA 1
ATOM 814 C C . LYS A 1 103 ? 20.330 -3.528 -10.421 1.00 96.94 103 LYS A C 1
ATOM 816 O O . LYS A 1 103 ? 20.433 -2.509 -11.108 1.00 96.94 103 LYS A O 1
ATOM 821 N N . THR A 1 104 ? 19.292 -3.717 -9.623 1.00 95.50 104 THR A N 1
ATOM 822 C CA . THR A 1 104 ? 18.229 -2.735 -9.402 1.00 95.50 104 THR A CA 1
ATOM 823 C C . THR A 1 104 ? 18.721 -1.571 -8.533 1.00 95.50 104 THR A C 1
ATOM 825 O O . THR A 1 104 ? 19.464 -1.762 -7.577 1.00 95.50 104 THR A O 1
ATOM 828 N N . ILE A 1 105 ? 18.274 -0.347 -8.830 1.00 93.00 105 ILE A N 1
ATOM 829 C CA . ILE A 1 105 ? 18.528 0.844 -7.987 1.00 93.00 105 ILE A CA 1
ATOM 830 C C . ILE A 1 105 ? 17.238 1.391 -7.363 1.00 93.00 105 ILE A C 1
ATOM 832 O O . ILE A 1 105 ? 17.256 2.346 -6.595 1.00 93.00 105 ILE A O 1
ATOM 836 N N . SER A 1 106 ? 16.097 0.809 -7.733 1.00 90.94 106 SER A N 1
ATOM 837 C CA . SER A 1 106 ? 14.771 1.127 -7.213 1.00 90.94 106 SER A CA 1
ATOM 838 C C . SER A 1 106 ? 13.788 -0.000 -7.576 1.00 90.94 106 SER A C 1
ATOM 840 O O . SER A 1 106 ? 14.056 -0.766 -8.511 1.00 90.94 106 SER A O 1
ATOM 842 N N . PRO A 1 107 ? 12.603 -0.070 -6.940 1.00 88.06 107 PRO A N 1
ATOM 843 C CA . PRO A 1 107 ? 11.542 -1.009 -7.302 1.00 88.06 107 PRO A CA 1
ATOM 844 C C . PRO A 1 107 ? 11.100 -0.901 -8.764 1.00 88.06 107 PRO A C 1
ATOM 846 O O . PRO A 1 107 ? 10.637 -1.885 -9.345 1.00 88.06 107 PRO A O 1
ATOM 849 N N . HIS A 1 108 ? 11.247 0.283 -9.364 1.00 89.75 108 HIS A N 1
ATOM 850 C CA . HIS A 1 108 ? 10.845 0.575 -10.739 1.00 89.75 108 HIS A CA 1
ATOM 851 C C . HIS A 1 108 ? 11.974 0.353 -11.760 1.00 89.75 108 HIS A C 1
ATOM 853 O O . HIS A 1 108 ? 11.709 0.383 -12.962 1.00 89.75 108 HIS A O 1
ATOM 859 N N . HIS A 1 109 ? 13.213 0.084 -11.322 1.00 93.56 109 HIS A N 1
ATOM 860 C CA . HIS A 1 109 ? 14.346 -0.192 -12.209 1.00 93.56 109 HIS A CA 1
ATOM 861 C C . HIS A 1 109 ? 14.186 -1.578 -12.856 1.00 93.56 109 HIS A C 1
ATOM 863 O O . HIS A 1 109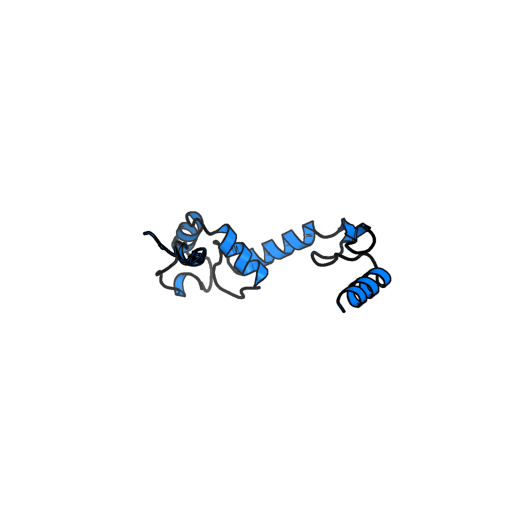 ? 14.652 -2.577 -12.323 1.00 93.56 109 HIS A O 1
ATOM 869 N N . LYS A 1 110 ? 13.451 -1.656 -13.976 1.00 94.56 110 LYS A N 1
ATOM 870 C CA . LYS A 1 110 ? 13.134 -2.913 -14.694 1.00 94.56 110 LYS A CA 1
ATOM 871 C C . LYS A 1 110 ? 13.854 -3.071 -16.041 1.00 94.56 110 LYS A C 1
ATOM 873 O O . LYS A 1 110 ? 13.644 -4.062 -16.740 1.00 94.56 110 LYS A O 1
ATOM 878 N N . ILE A 1 111 ? 14.669 -2.089 -16.419 1.00 96.25 111 ILE A N 1
ATOM 879 C CA . ILE A 1 111 ? 15.379 -2.024 -17.698 1.00 96.25 111 ILE A CA 1
ATOM 880 C C . ILE A 1 111 ? 16.830 -1.633 -17.415 1.00 96.25 111 ILE A C 1
ATOM 882 O O . ILE A 1 111 ? 17.045 -0.633 -16.736 1.00 96.25 111 ILE A O 1
ATOM 886 N N . CYS A 1 112 ? 17.791 -2.401 -17.933 1.00 96.69 112 CYS A N 1
ATOM 887 C CA . CYS A 1 112 ? 19.192 -2.344 -17.509 1.00 96.69 112 CYS A CA 1
ATOM 888 C C . CYS A 1 112 ? 19.964 -1.104 -17.986 1.00 96.69 112 CYS A C 1
ATOM 890 O O . CYS A 1 112 ? 20.895 -0.677 -17.311 1.00 96.69 112 CYS A O 1
ATOM 892 N N . SER A 1 113 ? 19.609 -0.529 -19.139 1.00 95.88 113 SER A N 1
ATOM 893 C CA . SER A 1 113 ? 20.419 0.494 -19.811 1.00 95.88 113 SER A CA 1
ATOM 894 C C . SER A 1 113 ? 19.580 1.452 -20.660 1.00 95.88 113 SER A C 1
ATOM 896 O O . SER A 1 113 ? 18.411 1.182 -20.951 1.00 95.88 113 SER A O 1
ATOM 898 N N . GLU A 1 114 ? 20.172 2.581 -21.065 1.00 96.38 114 GLU A N 1
ATOM 899 C CA . GLU A 1 114 ? 19.510 3.556 -21.945 1.00 96.38 114 GLU A CA 1
ATOM 900 C C . GLU A 1 114 ? 19.135 2.972 -23.318 1.00 96.38 114 GLU A C 1
ATOM 902 O O . GLU A 1 114 ? 17.979 3.138 -23.708 1.00 96.38 114 GLU A O 1
ATOM 907 N N . PRO A 1 115 ? 19.998 2.190 -24.004 1.00 96.38 115 PRO A N 1
ATOM 908 C CA . PRO A 1 115 ? 19.604 1.505 -25.237 1.00 96.38 115 PRO A CA 1
ATOM 909 C C . PRO A 1 115 ? 18.357 0.628 -25.064 1.00 96.38 115 PRO A C 1
ATOM 911 O O . PRO A 1 115 ? 17.419 0.700 -25.856 1.00 96.38 115 PRO A O 1
ATOM 914 N N . CYS A 1 116 ? 18.276 -0.146 -23.975 1.00 96.69 116 CYS A N 1
ATOM 915 C CA . CYS A 1 116 ? 17.085 -0.950 -23.702 1.00 96.69 116 CYS A CA 1
ATOM 916 C C . CYS A 1 116 ? 15.850 -0.087 -23.397 1.00 96.69 116 CYS A C 1
ATOM 918 O O . CYS A 1 116 ? 14.736 -0.469 -23.752 1.00 96.69 116 CYS A O 1
ATOM 920 N N . ARG A 1 117 ? 16.009 1.086 -22.764 1.00 94.88 117 ARG A N 1
ATOM 921 C CA . ARG A 1 117 ? 14.895 2.024 -22.534 1.00 94.88 117 ARG A CA 1
ATOM 922 C C . ARG A 1 117 ? 14.382 2.631 -23.837 1.00 94.88 117 ARG A C 1
ATOM 924 O O . ARG A 1 117 ? 13.171 2.772 -23.985 1.00 94.88 117 ARG A O 1
ATOM 931 N N . GLN A 1 118 ? 15.266 2.948 -24.779 1.00 95.00 118 GLN A N 1
ATOM 932 C CA . GLN A 1 118 ? 14.889 3.428 -26.111 1.00 95.00 118 GLN A CA 1
ATOM 933 C C . GLN A 1 118 ? 14.130 2.349 -26.897 1.00 95.00 118 GLN A C 1
ATOM 935 O O . GLN A 1 118 ? 13.044 2.620 -27.408 1.00 95.00 118 GLN A O 1
ATOM 940 N N . LEU A 1 119 ? 14.616 1.103 -26.880 1.00 93.81 119 LEU A N 1
ATOM 941 C CA . LEU A 1 119 ? 13.923 -0.048 -27.477 1.00 93.81 119 LEU A CA 1
ATOM 942 C C . LEU A 1 119 ? 12.548 -0.316 -26.842 1.00 93.81 119 LEU A C 1
ATOM 944 O O . LEU A 1 119 ? 11.589 -0.657 -27.530 1.00 93.81 119 LEU A O 1
ATOM 948 N N . ALA A 1 120 ? 12.420 -0.148 -25.523 1.00 91.94 120 ALA A N 1
ATOM 949 C CA . ALA A 1 120 ? 11.136 -0.294 -24.839 1.00 91.94 120 ALA A CA 1
ATOM 950 C C . ALA A 1 120 ? 10.102 0.759 -25.275 1.00 91.94 120 ALA A C 1
ATOM 952 O O . ALA A 1 120 ? 8.904 0.478 -25.246 1.00 91.94 120 ALA A O 1
ATOM 953 N N . LYS A 1 121 ? 10.550 1.968 -25.646 1.00 91.62 121 LYS A N 1
ATOM 954 C CA . LYS A 1 121 ? 9.683 3.041 -26.156 1.00 91.62 121 LYS A CA 1
ATOM 955 C C . LYS A 1 121 ? 9.247 2.768 -27.597 1.00 91.62 121 LYS A C 1
ATOM 957 O O . LYS A 1 121 ? 8.072 2.947 -27.892 1.00 91.62 121 LYS A O 1
ATOM 962 N N . SER A 1 122 ? 10.151 2.300 -28.462 1.00 85.31 122 SER A N 1
ATOM 963 C CA . SER A 1 122 ? 9.843 2.061 -29.881 1.00 85.31 122 SER A CA 1
ATOM 964 C C . SER A 1 122 ? 8.871 0.900 -30.116 1.00 85.31 122 SER A C 1
ATOM 966 O O . SER A 1 122 ? 8.072 0.968 -31.038 1.00 85.31 122 SER A O 1
ATOM 968 N N . LYS A 1 123 ? 8.878 -0.132 -29.259 1.00 78.31 123 LYS A N 1
ATOM 969 C CA . LYS A 1 123 ? 7.940 -1.274 -29.325 1.00 78.31 123 LYS A CA 1
ATOM 970 C C . LYS A 1 123 ? 6.517 -0.982 -28.812 1.00 78.31 123 LYS A C 1
ATOM 972 O O . LYS A 1 123 ? 5.686 -1.883 -28.813 1.00 78.31 123 LYS A O 1
ATOM 977 N N . ARG A 1 124 ? 6.256 0.214 -28.275 1.00 73.44 124 ARG A N 1
ATOM 978 C CA . ARG A 1 124 ? 4.930 0.636 -27.774 1.00 73.44 124 ARG A CA 1
ATOM 979 C C . ARG A 1 124 ? 4.159 1.508 -28.775 1.00 73.44 124 ARG A C 1
ATOM 981 O O . ARG A 1 124 ? 3.113 2.034 -28.400 1.00 73.44 124 ARG A O 1
ATOM 988 N N . LEU A 1 125 ? 4.701 1.677 -29.982 1.00 47.25 125 LEU A N 1
ATOM 989 C CA . LEU A 1 125 ? 4.034 2.271 -31.139 1.00 47.25 125 LEU A CA 1
ATOM 990 C C . LEU A 1 125 ? 3.311 1.185 -31.936 1.00 47.25 125 LEU A C 1
ATOM 992 O O . LEU A 1 125 ? 3.887 0.077 -32.044 1.00 47.25 125 LEU A O 1
#

pLDDT: mean 88.98, std 15.56, range [37.03, 98.31]

Secondary structure (DSSP, 8-state):
--------------PPPGGGG-TTTTS-GGGGS-SSSPPHHHHHHHHH-TTHHHHHHHHHHHT--SS-BTTB-HHHHHHHHHHHHHHHTT-EEE-TTT--EEE-SSTT----SHHHHHHHHHTT-

Foldseek 3Di:
DDDPPPDPPPPPPPDPDLVVQQLCPPPDQVLFFDPDDRDPVLLVSLVPRPCLVVQLVVCLVVVPQAGATSNDTNVRSVVVQVVVFVVQAQDWAAAPQPRDTAGDHGPPRRHHDPVSVVVVVVVVD

Sequence (125 aa):
MEKVIMGKTKLFEKTPNWMDQAACKGMNPELFFPKGAIPNKVKEVCGSCCVKSQCLEHSLKNNEIDGVWGGEGKDARKKIKRIRWNFTYGQIIKCRICESDFKTISPHHKICSEPCRQLAKSKRL